Protein AF-S0G0M7-F1 (afdb_monomer_lite)

Foldseek 3Di:
DDDDDPPPDDDPVNVVVVVVVVVVVCVVPVVVVVLVVVVVQVVLVVVLQVLLQVLQVVLLVVVLVVVDADDLVNSVVSSVNCPSDDQWHFPFDPDQQFGWIDHDPDIWTKGWDTDHSQGTIHIDTDPPVPPPPRDDPDPDPDDDDDDPDRPPPDDPDDDDDDDDDDDDDDDDDDDDD

InterPro domains:
  IPR012902 Prokaryotic N-terminal methylation site [PF07963] (5-30)
  IPR012902 Prokaryotic N-terminal methylation site [TIGR02532] (8-30)
  IPR045584 Pilin-like [SSF54523] (10-66)

Sequence (177 aa):
MKKQNREHGFTFVEIISVLVIIGILSAVALPDFFNIQDRIRRKMVDNVIKDLNHREYLIWATHFESKEDHDDSVVFNRVNPENIGAKFIWSAGPSTTGGTITFGSIDVNVERTSSTAETEGFWEKKDDNTSDSGSQNSGQGGGNSNNNDSPGQSGDAPGQGGDSPGQSENAPGKNKN

Radius of gyration: 33.98 Å; chains: 1; bounding box: 77×40×141 Å

Structure (mmCIF, N/CA/C/O backbone):
data_AF-S0G0M7-F1
#
_entry.id   AF-S0G0M7-F1
#
loop_
_atom_site.group_PDB
_atom_site.id
_atom_site.type_symbol
_atom_site.label_atom_id
_atom_site.label_alt_id
_atom_site.label_comp_id
_atom_site.label_asym_id
_atom_site.label_entity_id
_atom_site.label_seq_id
_atom_site.pdbx_PDB_ins_code
_atom_site.Cartn_x
_atom_site.Cartn_y
_atom_site.Cartn_z
_atom_site.occupancy
_atom_site.B_iso_or_equiv
_atom_site.auth_seq_id
_atom_site.auth_comp_id
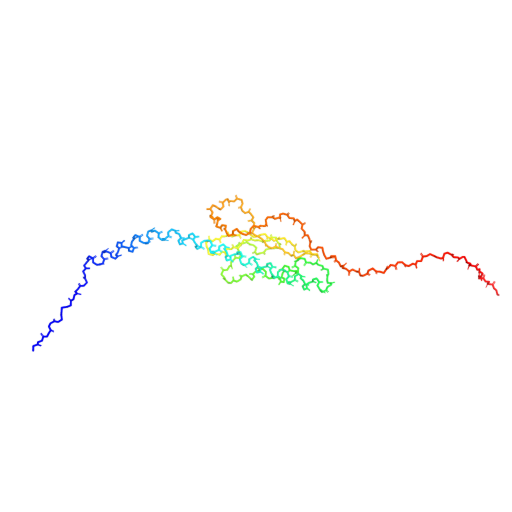_atom_site.auth_asym_id
_atom_site.auth_atom_id
_atom_site.pdbx_PDB_model_num
ATOM 1 N N . MET A 1 1 ? -4.744 3.017 75.472 1.00 60.66 1 MET A N 1
ATOM 2 C CA . MET A 1 1 ? -5.927 3.468 74.703 1.00 60.66 1 MET A CA 1
ATOM 3 C C . MET A 1 1 ? -5.738 3.054 73.248 1.00 60.66 1 MET A C 1
ATOM 5 O O . MET A 1 1 ? -4.785 3.508 72.632 1.00 60.66 1 MET A O 1
ATOM 9 N N . LYS A 1 2 ? -6.550 2.123 72.727 1.00 62.75 2 LYS A N 1
ATOM 10 C CA . LYS A 1 2 ? -6.441 1.639 71.338 1.00 62.75 2 LYS A CA 1
ATOM 11 C C . LYS A 1 2 ? -7.199 2.593 70.412 1.00 62.75 2 LYS A C 1
ATOM 13 O O . LYS A 1 2 ? -8.402 2.779 70.575 1.00 62.75 2 LYS A O 1
ATOM 18 N N . LYS A 1 3 ? -6.479 3.216 69.480 1.00 64.00 3 LYS A N 1
ATOM 19 C CA . LYS A 1 3 ? -7.025 4.101 68.446 1.00 64.00 3 LYS A CA 1
ATOM 20 C C . LYS A 1 3 ? -7.727 3.221 67.405 1.00 64.00 3 LYS A C 1
ATOM 22 O O . LYS A 1 3 ? -7.072 2.424 66.746 1.00 64.00 3 LYS A O 1
ATOM 27 N N . GLN A 1 4 ? -9.052 3.309 67.327 1.00 65.62 4 GLN A N 1
ATOM 28 C CA . GLN A 1 4 ? -9.848 2.604 66.320 1.00 65.62 4 GLN A CA 1
ATOM 29 C C . GLN A 1 4 ? -9.676 3.340 64.985 1.00 65.62 4 GLN A C 1
ATOM 31 O O . GLN A 1 4 ? -10.115 4.485 64.856 1.00 65.62 4 GLN A O 1
ATOM 36 N N . ASN A 1 5 ? -9.000 2.718 64.017 1.00 64.88 5 ASN A N 1
ATOM 37 C CA . ASN A 1 5 ? -8.967 3.217 62.645 1.00 64.88 5 ASN A CA 1
ATOM 38 C C . ASN A 1 5 ? -10.368 3.053 62.050 1.00 64.88 5 ASN A C 1
ATOM 40 O O . ASN A 1 5 ? -10.903 1.950 61.998 1.00 64.88 5 ASN A O 1
ATOM 44 N N . ARG A 1 6 ? -10.978 4.163 61.628 1.00 68.00 6 ARG A N 1
ATOM 45 C CA . ARG A 1 6 ? -12.195 4.131 60.819 1.00 68.00 6 ARG A CA 1
ATOM 46 C C . ARG A 1 6 ? -11.787 3.715 59.416 1.00 68.00 6 ARG A C 1
ATOM 48 O O . ARG A 1 6 ? -11.272 4.535 58.662 1.00 68.00 6 ARG A O 1
ATOM 55 N N . GLU A 1 7 ? -11.970 2.445 59.090 1.00 67.38 7 GLU A N 1
ATOM 56 C CA . GLU A 1 7 ? -11.892 2.009 57.702 1.00 67.38 7 GLU A CA 1
ATOM 57 C C . GLU A 1 7 ? -13.108 2.577 56.967 1.00 67.38 7 GLU A C 1
ATOM 59 O O . GLU A 1 7 ? -14.249 2.166 57.180 1.00 67.38 7 GLU A O 1
ATOM 64 N N . HIS A 1 8 ? -12.864 3.616 56.169 1.00 69.19 8 HIS A N 1
ATOM 65 C CA . HIS A 1 8 ? -13.845 4.168 55.249 1.00 69.19 8 HIS A CA 1
ATOM 66 C C . HIS A 1 8 ? -14.042 3.154 54.118 1.00 69.19 8 HIS A C 1
ATOM 68 O O . HIS A 1 8 ? -13.220 3.054 53.213 1.00 69.19 8 HIS A O 1
ATOM 74 N N . GLY A 1 9 ? -15.106 2.356 54.217 1.00 71.69 9 GLY A N 1
ATOM 75 C CA . GLY A 1 9 ? -15.518 1.440 53.159 1.00 71.69 9 GLY A CA 1
ATOM 76 C C . GLY A 1 9 ? -15.959 2.199 51.906 1.00 71.69 9 GLY A C 1
ATOM 77 O O . GLY A 1 9 ? -16.639 3.222 52.001 1.00 71.69 9 GLY A O 1
ATOM 78 N N . PHE A 1 10 ? -15.567 1.672 50.746 1.00 77.69 10 PHE A N 1
ATOM 79 C CA . PHE A 1 10 ? -15.923 2.177 49.422 1.00 77.69 10 PHE A CA 1
ATOM 80 C C . PHE A 1 10 ? -17.451 2.272 49.283 1.00 77.69 10 PHE A C 1
ATOM 82 O O . PHE A 1 10 ? -18.164 1.293 49.525 1.00 77.69 10 PHE A O 1
ATOM 89 N N . THR A 1 11 ? -17.981 3.445 48.931 1.00 88.94 11 THR A N 1
ATOM 90 C CA . THR A 1 11 ? -19.440 3.631 48.845 1.00 88.94 11 THR A CA 1
ATOM 91 C C . THR A 1 11 ? -19.971 3.172 47.488 1.00 88.94 11 THR A C 1
ATOM 93 O O . THR A 1 11 ? -19.329 3.347 46.458 1.00 88.94 11 THR A O 1
ATOM 96 N N . PHE A 1 12 ? -21.182 2.610 47.444 1.00 89.81 12 PHE A N 1
ATOM 97 C CA . PHE A 1 12 ? -21.796 2.198 46.173 1.00 89.81 12 PHE A CA 1
ATOM 98 C C . PHE A 1 12 ? -21.977 3.377 45.200 1.00 89.81 12 PHE A C 1
ATOM 100 O O . PHE A 1 12 ? -21.821 3.228 43.989 1.00 89.81 12 PHE A O 1
ATOM 107 N N . VAL A 1 13 ? -22.230 4.571 45.744 1.00 91.38 13 VAL A N 1
ATOM 108 C CA . VAL A 1 13 ? -22.348 5.818 44.976 1.00 91.38 13 VAL A CA 1
ATOM 109 C C . VAL A 1 13 ? -21.040 6.172 44.269 1.00 91.38 13 VAL A C 1
ATOM 111 O O . VAL A 1 13 ? -21.076 6.673 43.151 1.00 91.38 13 VAL A O 1
ATOM 114 N N . GLU A 1 14 ? -19.897 5.877 44.882 1.00 90.81 14 GLU A N 1
ATOM 115 C CA . GLU A 1 14 ? -18.579 6.120 44.297 1.00 90.81 14 GLU A CA 1
ATOM 116 C C . GLU A 1 14 ? -18.303 5.201 43.101 1.00 90.81 14 GLU A C 1
ATOM 118 O O . GLU A 1 14 ? -17.745 5.653 42.106 1.00 90.81 14 GLU A O 1
ATOM 123 N N . ILE A 1 15 ? -18.776 3.946 43.122 1.00 93.50 15 ILE A N 1
ATOM 124 C CA . ILE A 1 15 ? -18.665 3.073 41.942 1.00 93.50 15 ILE A CA 1
ATOM 125 C C . ILE A 1 15 ? -19.593 3.616 40.861 1.00 93.50 15 ILE A C 1
ATOM 127 O O . ILE A 1 15 ? -19.176 3.779 39.718 1.00 93.50 15 ILE A O 1
ATOM 131 N N . ILE A 1 16 ? -20.848 3.916 41.206 1.00 94.44 16 ILE A N 1
ATOM 132 C CA . ILE A 1 16 ? -21.840 4.348 40.218 1.00 94.44 16 ILE A CA 1
ATOM 133 C C . ILE A 1 16 ? -21.417 5.646 39.535 1.00 94.44 16 ILE A C 1
ATOM 135 O O . ILE A 1 16 ? -21.541 5.744 38.317 1.00 94.44 16 ILE A O 1
ATOM 139 N N . SER A 1 17 ? -20.912 6.635 40.273 1.00 95.00 17 SER A N 1
ATOM 140 C CA . SER A 1 17 ? -20.509 7.910 39.676 1.00 95.00 17 SER A CA 1
ATOM 141 C C . SER A 1 17 ? -19.353 7.727 38.694 1.00 95.00 17 SER A C 1
ATOM 143 O O . SER A 1 17 ? -19.408 8.259 37.585 1.00 95.00 17 SER A O 1
ATOM 145 N N . VAL A 1 18 ? -18.357 6.905 39.041 1.00 95.31 18 VAL A N 1
ATOM 146 C CA . VAL A 1 18 ? -17.252 6.559 38.142 1.00 95.31 18 VAL A CA 1
ATOM 147 C C . VAL A 1 18 ? -17.773 5.817 36.915 1.00 95.31 18 VAL A C 1
ATOM 149 O O . VAL A 1 18 ? -17.408 6.192 35.806 1.00 95.31 18 VAL A O 1
ATOM 152 N N . LEU A 1 19 ? -18.670 4.837 37.084 1.00 95.38 19 LEU A N 1
ATOM 153 C CA . LEU A 1 19 ? -19.298 4.103 35.977 1.00 95.38 19 LEU A CA 1
ATOM 154 C C . LEU A 1 19 ? -20.077 5.028 35.028 1.00 95.38 19 LEU A C 1
ATOM 156 O O . LEU A 1 19 ? -20.005 4.867 33.811 1.00 95.38 19 LEU A O 1
ATOM 160 N N . VAL A 1 20 ? -20.793 6.017 35.566 1.00 96.25 20 VAL A N 1
ATOM 161 C CA . VAL A 1 20 ? -21.520 7.011 34.764 1.00 96.25 20 VAL A CA 1
ATOM 162 C C . VAL A 1 20 ? -20.542 7.893 33.988 1.00 96.25 20 VAL A C 1
ATOM 164 O O . VAL A 1 20 ? -20.725 8.092 32.788 1.00 96.25 20 VAL A O 1
ATOM 167 N N . ILE A 1 21 ? -19.478 8.380 34.633 1.00 96.88 21 ILE A N 1
ATOM 168 C CA . ILE A 1 21 ? -18.471 9.226 33.977 1.00 96.88 21 ILE A CA 1
ATOM 169 C C . ILE A 1 21 ? -17.746 8.446 32.871 1.00 96.88 21 ILE A C 1
ATOM 171 O O . ILE A 1 21 ? -17.693 8.920 31.736 1.00 96.88 21 ILE A O 1
ATOM 175 N N . ILE A 1 22 ? -17.236 7.239 33.152 1.00 96.25 22 ILE A N 1
ATOM 176 C CA . ILE A 1 22 ? -16.571 6.416 32.126 1.00 96.25 22 ILE A CA 1
ATOM 177 C C . ILE A 1 22 ? -17.548 5.995 31.022 1.00 96.25 22 ILE A C 1
ATOM 179 O O . ILE A 1 22 ? -17.138 5.892 29.867 1.00 96.25 22 ILE A O 1
ATOM 183 N N . GLY A 1 23 ? -18.832 5.802 31.340 1.00 96.00 23 GLY A N 1
ATOM 184 C CA . GLY A 1 23 ? -19.875 5.490 30.365 1.00 96.00 23 GLY A CA 1
ATOM 185 C C . GLY A 1 23 ? -20.090 6.622 29.361 1.00 96.00 23 GLY A C 1
ATOM 186 O O . GLY A 1 23 ? -20.075 6.381 28.154 1.00 96.00 23 GLY A O 1
ATOM 187 N N . ILE A 1 24 ? -20.209 7.865 29.841 1.00 96.25 24 ILE A N 1
ATOM 188 C CA . ILE A 1 24 ? -20.364 9.047 28.978 1.00 96.25 24 ILE A CA 1
ATOM 189 C C . ILE A 1 24 ? -19.098 9.268 28.139 1.00 96.25 24 ILE A C 1
ATOM 191 O O . ILE A 1 24 ? -19.194 9.454 26.926 1.00 96.25 24 ILE A O 1
ATOM 195 N N . LEU A 1 25 ? -17.911 9.196 28.757 1.00 95.56 25 LEU A N 1
ATOM 196 C CA . LEU A 1 25 ? -16.638 9.362 28.045 1.00 95.56 25 LEU A CA 1
ATOM 197 C C . LEU A 1 25 ? -16.459 8.308 26.943 1.00 95.56 25 LEU A C 1
ATOM 199 O O . LEU A 1 25 ? -16.060 8.647 25.830 1.00 95.56 25 LEU A O 1
ATOM 203 N N . SER A 1 26 ? -16.799 7.047 27.223 1.00 93.31 26 SER A N 1
ATOM 204 C CA . SER A 1 26 ? -16.682 5.957 26.246 1.00 93.31 26 SER A CA 1
ATOM 205 C C . SER A 1 26 ? -17.645 6.138 25.074 1.00 93.31 26 SER A C 1
ATOM 207 O O . SER A 1 26 ? -17.250 5.953 23.926 1.00 93.31 26 SER A O 1
ATOM 209 N N . ALA A 1 27 ? -18.889 6.551 25.339 1.00 93.25 27 ALA A N 1
ATOM 210 C CA . ALA A 1 27 ? -19.881 6.776 24.289 1.00 93.25 27 ALA A CA 1
ATOM 211 C C . ALA A 1 27 ? -19.452 7.868 23.292 1.00 93.25 27 ALA A C 1
ATOM 213 O O . ALA A 1 27 ? -19.717 7.744 22.099 1.00 93.25 27 ALA A O 1
ATOM 214 N N . VAL A 1 28 ? -18.764 8.912 23.766 1.00 92.88 28 VAL A N 1
ATOM 215 C CA . VAL A 1 28 ? -18.295 10.018 22.916 1.00 92.88 28 VAL A CA 1
ATOM 216 C C . VAL A 1 28 ? -16.982 9.686 22.196 1.00 92.88 28 VAL A C 1
ATOM 218 O O . VAL A 1 28 ? -16.811 10.070 21.043 1.00 92.88 28 VAL A O 1
ATOM 221 N N . ALA A 1 29 ? -16.053 8.973 22.839 1.00 90.19 29 ALA A N 1
ATOM 222 C CA . ALA A 1 29 ? -14.714 8.739 22.287 1.00 90.19 29 ALA A CA 1
ATOM 223 C C . ALA A 1 29 ? -14.632 7.573 21.283 1.00 90.19 29 ALA A C 1
ATOM 225 O O . ALA A 1 29 ? -13.811 7.602 20.365 1.00 90.19 29 ALA A O 1
ATOM 226 N N . LEU A 1 30 ? -15.460 6.534 21.441 1.00 88.75 30 LEU A N 1
ATOM 227 C CA . LEU A 1 30 ? -15.359 5.313 20.630 1.00 88.75 30 LEU A CA 1
ATOM 228 C C . LEU A 1 30 ? -15.585 5.515 19.118 1.00 88.75 30 LEU A C 1
ATOM 230 O O . LEU A 1 30 ? -14.825 4.924 18.349 1.00 88.75 30 LEU A O 1
ATOM 234 N N . PRO A 1 31 ? -16.560 6.322 18.649 1.00 86.06 31 PRO A N 1
ATOM 235 C CA . PRO A 1 31 ? -16.794 6.481 17.212 1.00 86.06 31 PRO A CA 1
ATOM 236 C C . PRO A 1 31 ? -15.589 7.054 16.449 1.00 86.06 31 PRO A C 1
ATOM 238 O O . PRO A 1 31 ? -15.270 6.587 15.357 1.00 86.06 31 PRO A O 1
ATOM 241 N N . ASP A 1 32 ? -14.884 8.033 17.022 1.00 88.94 32 ASP A N 1
ATOM 242 C CA . ASP A 1 32 ? -13.732 8.663 16.360 1.00 88.94 32 ASP A CA 1
ATOM 243 C C . ASP A 1 32 ? -12.506 7.740 16.315 1.00 88.94 32 ASP A C 1
ATOM 245 O O . ASP A 1 32 ? -11.751 7.736 15.341 1.00 88.94 32 ASP A O 1
ATOM 249 N N . PHE A 1 33 ? -12.338 6.883 17.325 1.00 87.62 33 PHE A N 1
ATOM 250 C CA . PHE A 1 33 ? -11.226 5.938 17.382 1.00 87.62 33 PHE A CA 1
ATOM 251 C C . PHE A 1 33 ? -11.178 5.010 16.160 1.00 87.62 33 PHE A C 1
ATOM 253 O O . PHE A 1 33 ? -10.107 4.823 15.579 1.00 87.62 33 PHE A O 1
ATOM 260 N N . PHE A 1 34 ? -12.321 4.470 15.724 1.00 87.12 34 PHE A N 1
ATOM 261 C CA . PHE A 1 34 ? -12.377 3.614 14.534 1.00 87.12 34 PHE A CA 1
ATOM 262 C C . PHE A 1 34 ? -12.019 4.386 13.258 1.00 87.12 34 PHE A C 1
ATOM 264 O O . PHE A 1 34 ? -11.172 3.934 12.487 1.00 87.12 34 PHE A O 1
ATOM 271 N N . ASN A 1 35 ? -12.549 5.602 13.103 1.00 88.69 35 ASN A N 1
ATOM 272 C CA . ASN A 1 35 ? -12.237 6.464 11.962 1.00 88.69 35 ASN A CA 1
ATOM 273 C C . ASN A 1 35 ? -10.742 6.826 11.899 1.00 88.69 35 ASN A C 1
ATOM 275 O O . ASN A 1 35 ? -10.149 6.855 10.820 1.00 88.69 35 ASN A O 1
ATOM 279 N N . ILE A 1 36 ? -10.105 7.106 13.044 1.00 91.88 36 ILE A N 1
ATOM 280 C CA . ILE A 1 36 ? -8.661 7.377 13.117 1.00 91.88 36 ILE A CA 1
ATOM 281 C C . ILE A 1 36 ? -7.861 6.155 12.671 1.00 91.88 36 ILE A C 1
ATOM 283 O O . ILE A 1 36 ? -6.906 6.309 11.909 1.00 91.88 36 ILE A O 1
ATOM 287 N N . GLN A 1 37 ? -8.230 4.955 13.124 1.00 91.94 37 GLN A N 1
ATOM 288 C CA . GLN A 1 37 ? -7.507 3.747 12.742 1.00 91.94 37 GLN A CA 1
ATOM 289 C C . GLN A 1 37 ? -7.540 3.518 11.233 1.00 91.94 37 GLN A C 1
ATOM 291 O O . GLN A 1 37 ? -6.492 3.240 10.658 1.00 91.94 37 GLN A O 1
ATOM 296 N N . ASP A 1 38 ? -8.690 3.688 10.581 1.00 90.69 38 ASP A N 1
ATOM 297 C CA . ASP A 1 38 ? -8.786 3.523 9.127 1.00 90.69 38 ASP A CA 1
ATOM 298 C C . ASP A 1 38 ? -7.940 4.559 8.380 1.00 90.69 38 ASP A C 1
ATOM 300 O O . ASP A 1 38 ? -7.194 4.209 7.462 1.00 90.69 38 ASP A O 1
ATOM 304 N N . ARG A 1 39 ? -7.932 5.819 8.839 1.00 90.56 39 ARG A N 1
ATOM 305 C CA . ARG A 1 39 ? -7.033 6.848 8.287 1.00 90.56 39 ARG A CA 1
ATOM 306 C C . ARG A 1 39 ? -5.559 6.491 8.471 1.00 90.56 39 ARG A C 1
ATOM 308 O O . ARG A 1 39 ? -4.763 6.710 7.561 1.00 90.56 39 ARG A O 1
ATOM 315 N N . ILE A 1 40 ? -5.177 5.955 9.631 1.00 94.88 40 ILE A N 1
ATOM 316 C CA . ILE A 1 40 ? -3.803 5.498 9.881 1.00 94.88 40 ILE A CA 1
ATOM 317 C C . ILE A 1 40 ? -3.461 4.351 8.935 1.00 94.88 40 ILE A C 1
ATOM 319 O O . ILE A 1 40 ? -2.412 4.399 8.303 1.00 94.88 40 ILE A O 1
ATOM 323 N N . ARG A 1 41 ? -4.341 3.356 8.786 1.00 94.44 41 ARG A N 1
ATOM 324 C CA . ARG A 1 41 ? -4.128 2.231 7.868 1.00 94.44 41 ARG A CA 1
ATOM 325 C C . ARG A 1 41 ? -3.871 2.719 6.442 1.00 94.44 41 ARG A C 1
ATOM 327 O O . ARG A 1 41 ? -2.877 2.312 5.850 1.00 94.44 41 ARG A O 1
ATOM 334 N N . ARG A 1 42 ? -4.686 3.651 5.931 1.00 94.38 42 ARG A N 1
ATOM 335 C CA . ARG A 1 42 ? -4.490 4.234 4.590 1.00 94.38 42 ARG A CA 1
ATOM 336 C C . ARG A 1 42 ? -3.140 4.946 4.468 1.00 94.38 42 ARG A C 1
ATOM 338 O O . ARG A 1 42 ? -2.399 4.688 3.529 1.00 94.38 42 ARG A O 1
ATOM 345 N N . LYS A 1 43 ? -2.765 5.759 5.463 1.00 95.38 43 LYS A N 1
ATOM 346 C CA . LYS A 1 43 ? -1.450 6.428 5.499 1.00 95.38 43 LYS A CA 1
ATOM 347 C C . LYS A 1 43 ? -0.274 5.451 5.545 1.00 95.38 43 LYS A C 1
ATOM 349 O O . LYS A 1 43 ? 0.794 5.751 5.024 1.00 95.38 43 LYS A O 1
ATOM 354 N N . MET A 1 44 ? -0.442 4.300 6.190 1.00 96.44 44 MET A N 1
ATOM 355 C CA . MET A 1 44 ? 0.593 3.267 6.226 1.00 96.44 44 MET A CA 1
ATOM 356 C C . MET A 1 44 ? 0.789 2.649 4.840 1.00 96.44 44 MET A C 1
ATOM 358 O O . MET A 1 44 ? 1.932 2.465 4.433 1.00 96.44 44 MET A O 1
ATOM 362 N N . VAL A 1 45 ? -0.294 2.413 4.091 1.00 96.81 45 VAL A N 1
ATOM 363 C CA . VAL A 1 45 ? -0.199 1.992 2.683 1.00 96.81 45 VAL A CA 1
ATOM 364 C C . VAL A 1 45 ? 0.455 3.080 1.823 1.00 96.81 45 VAL A C 1
ATOM 366 O O . VAL A 1 45 ? 1.334 2.766 1.028 1.00 96.81 45 VAL A O 1
ATOM 369 N N . ASP A 1 46 ? 0.141 4.362 2.040 1.00 96.44 46 ASP A N 1
ATOM 370 C CA . ASP A 1 46 ? 0.812 5.465 1.329 1.00 96.44 46 ASP A CA 1
ATOM 371 C C . ASP A 1 46 ? 2.337 5.456 1.543 1.00 96.44 46 ASP A C 1
ATOM 373 O O . ASP A 1 46 ? 3.105 5.754 0.629 1.00 96.44 46 ASP A O 1
ATOM 377 N N . ASN A 1 47 ? 2.796 5.110 2.749 1.00 97.19 47 ASN A N 1
ATOM 378 C CA . ASN A 1 47 ? 4.226 4.983 3.032 1.00 97.19 47 ASN A CA 1
ATOM 379 C C . ASN A 1 47 ? 4.855 3.786 2.311 1.00 97.19 47 ASN A C 1
ATOM 381 O O . ASN A 1 47 ? 5.986 3.900 1.849 1.00 97.19 47 ASN A O 1
ATOM 385 N N . VAL A 1 48 ? 4.131 2.671 2.186 1.00 97.88 48 VAL A N 1
ATOM 386 C CA . VAL A 1 48 ? 4.581 1.512 1.399 1.00 97.88 48 VAL A CA 1
ATOM 387 C C . VAL A 1 48 ? 4.732 1.885 -0.074 1.00 97.88 48 VAL A C 1
ATOM 389 O O . VAL A 1 48 ? 5.752 1.568 -0.672 1.00 97.88 48 VAL A O 1
ATOM 392 N N . ILE A 1 49 ? 3.774 2.616 -0.649 1.00 97.69 49 ILE A N 1
ATOM 393 C CA . ILE A 1 49 ? 3.854 3.075 -2.046 1.00 97.69 49 ILE A CA 1
ATOM 394 C C . ILE A 1 49 ? 5.077 3.980 -2.254 1.00 97.69 49 ILE A C 1
ATOM 396 O O . ILE A 1 49 ? 5.809 3.827 -3.227 1.00 97.69 49 ILE A O 1
ATOM 400 N N . LYS A 1 50 ? 5.362 4.885 -1.310 1.00 98.12 50 LYS A N 1
ATOM 401 C CA . LYS A 1 50 ? 6.572 5.725 -1.363 1.00 98.12 50 LYS A CA 1
ATOM 402 C C . LYS A 1 50 ? 7.862 4.914 -1.285 1.00 98.12 50 LYS A C 1
ATOM 404 O O . LYS A 1 50 ? 8.816 5.245 -1.980 1.00 98.12 50 LYS A O 1
ATOM 409 N N . ASP A 1 51 ? 7.901 3.883 -0.445 1.00 97.88 51 ASP A N 1
ATOM 410 C CA . ASP A 1 51 ? 9.045 2.973 -0.361 1.00 97.88 51 ASP A CA 1
ATOM 411 C C . ASP A 1 51 ? 9.236 2.197 -1.674 1.00 97.88 51 ASP A C 1
ATOM 413 O O . ASP A 1 51 ? 10.355 2.123 -2.177 1.00 97.88 51 ASP A O 1
ATOM 417 N N . LEU A 1 52 ? 8.151 1.708 -2.286 1.00 98.19 52 LEU A N 1
ATOM 418 C CA . LEU A 1 52 ? 8.192 1.083 -3.612 1.00 98.19 52 LEU A CA 1
ATOM 419 C C . LEU A 1 52 ? 8.751 2.042 -4.668 1.00 98.19 52 LEU A C 1
ATOM 421 O O . LEU A 1 52 ? 9.689 1.673 -5.364 1.00 98.19 52 LEU A O 1
ATOM 425 N N . ASN A 1 53 ? 8.263 3.284 -4.729 1.00 98.38 53 ASN A N 1
ATOM 426 C CA . ASN A 1 53 ? 8.779 4.305 -5.652 1.00 98.38 53 ASN A CA 1
ATOM 427 C C . ASN A 1 53 ? 10.252 4.630 -5.410 1.00 98.38 53 ASN A C 1
ATOM 429 O O . ASN A 1 53 ? 11.022 4.807 -6.351 1.00 98.38 53 ASN A O 1
ATOM 433 N N . HIS A 1 54 ? 10.672 4.679 -4.147 1.00 98.25 54 HIS A N 1
ATOM 434 C CA . HIS A 1 54 ? 12.073 4.895 -3.821 1.00 98.25 54 HIS A CA 1
ATOM 435 C C . HIS A 1 54 ? 12.958 3.747 -4.327 1.00 98.25 54 HIS A C 1
ATOM 437 O O . HIS A 1 54 ? 14.010 3.991 -4.918 1.00 98.25 54 HIS A O 1
ATOM 443 N N . ARG A 1 55 ? 12.528 2.495 -4.138 1.00 97.62 55 ARG A N 1
ATOM 444 C CA . ARG A 1 55 ? 13.236 1.314 -4.655 1.00 97.62 55 ARG A CA 1
ATOM 445 C C . ARG A 1 55 ? 13.258 1.291 -6.177 1.00 97.62 55 ARG A C 1
ATOM 447 O O . ARG A 1 55 ? 14.299 1.002 -6.753 1.00 97.62 55 ARG A O 1
ATOM 454 N N . GLU A 1 56 ? 12.135 1.616 -6.804 1.00 97.31 56 GLU A N 1
ATOM 455 C CA . GLU A 1 56 ? 11.979 1.713 -8.254 1.00 97.31 56 GLU A CA 1
ATOM 456 C C . GLU A 1 56 ? 13.017 2.665 -8.852 1.00 97.31 56 GLU A C 1
ATOM 458 O O . GLU A 1 56 ? 13.785 2.254 -9.718 1.00 97.31 56 GLU A O 1
ATOM 463 N N . TYR A 1 57 ? 13.148 3.871 -8.293 1.00 96.62 57 TYR A N 1
ATOM 464 C CA . TYR A 1 57 ? 14.169 4.836 -8.697 1.00 96.62 57 TYR A CA 1
ATOM 465 C C . TYR A 1 57 ? 15.599 4.289 -8.558 1.00 96.62 57 TYR A C 1
ATOM 467 O O . TYR A 1 57 ? 16.391 4.375 -9.496 1.00 96.62 57 TYR A O 1
ATOM 475 N N . LEU A 1 58 ? 15.944 3.703 -7.404 1.00 96.75 58 LEU A N 1
ATOM 476 C CA . LEU A 1 58 ? 17.298 3.189 -7.167 1.00 96.75 58 LEU A CA 1
ATOM 477 C C . LEU A 1 58 ? 17.651 2.042 -8.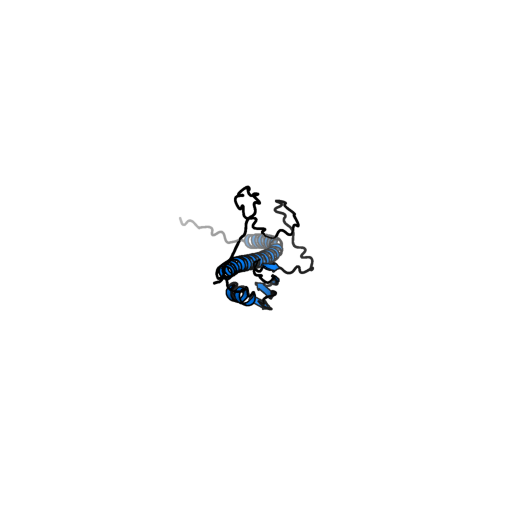121 1.00 96.75 58 LEU A C 1
ATOM 479 O O . LEU A 1 58 ? 18.742 2.021 -8.689 1.00 96.75 58 LEU A O 1
ATOM 483 N N . ILE A 1 59 ? 16.737 1.090 -8.310 1.00 95.94 59 ILE A N 1
ATOM 484 C CA . ILE A 1 59 ? 16.961 -0.062 -9.184 1.00 95.94 59 ILE A CA 1
ATOM 485 C C . ILE A 1 59 ? 17.033 0.376 -10.644 1.00 95.94 59 ILE A C 1
ATOM 487 O O . ILE A 1 59 ? 17.960 -0.037 -11.344 1.00 95.94 59 ILE A O 1
ATOM 491 N N . TRP A 1 60 ? 16.118 1.238 -11.088 1.00 95.94 60 TRP A N 1
ATOM 492 C CA . TRP A 1 60 ? 16.144 1.805 -12.432 1.00 95.94 60 TRP A CA 1
ATOM 493 C C . TRP A 1 60 ? 17.473 2.516 -12.715 1.00 95.94 60 TRP A C 1
ATOM 495 O O . TRP A 1 60 ? 18.130 2.200 -13.705 1.00 95.94 60 TRP A O 1
ATOM 505 N N . ALA A 1 61 ? 17.941 3.378 -11.805 1.00 94.06 61 ALA A N 1
ATOM 506 C CA . ALA A 1 61 ? 19.201 4.102 -11.972 1.00 94.06 61 ALA A CA 1
ATOM 507 C C . ALA A 1 61 ? 20.407 3.154 -12.103 1.00 94.06 61 ALA A C 1
ATOM 509 O O . ALA A 1 61 ? 21.257 3.342 -12.974 1.00 94.06 61 ALA A O 1
ATOM 510 N N . THR A 1 62 ? 20.462 2.093 -11.287 1.00 92.62 62 THR A N 1
ATOM 511 C CA . THR A 1 62 ? 21.535 1.085 -11.394 1.00 92.62 62 THR A CA 1
ATOM 512 C C . THR A 1 62 ? 21.464 0.274 -12.688 1.00 92.62 62 THR A C 1
ATOM 514 O O . THR A 1 62 ? 22.495 -0.148 -13.211 1.00 92.62 62 THR A O 1
ATOM 517 N N . HIS A 1 63 ? 20.260 0.042 -13.219 1.00 87.81 63 HIS A N 1
ATOM 518 C CA . HIS A 1 63 ? 20.079 -0.669 -14.480 1.00 87.81 63 HIS A CA 1
ATOM 519 C C . HIS A 1 63 ? 20.492 0.207 -15.666 1.00 87.81 63 HIS A C 1
ATOM 521 O O . HIS A 1 63 ? 21.255 -0.251 -16.513 1.00 87.81 63 HIS A O 1
ATOM 527 N N . PHE A 1 64 ? 20.110 1.485 -15.665 1.00 83.31 64 PHE A N 1
ATOM 528 C CA . PHE A 1 64 ? 20.541 2.459 -16.666 1.00 83.31 64 PHE A CA 1
ATOM 529 C C . PHE A 1 64 ? 22.073 2.599 -16.724 1.00 83.31 64 PHE A C 1
ATOM 531 O O . PHE A 1 64 ? 22.667 2.598 -17.803 1.00 83.31 64 PHE A O 1
ATOM 538 N N . GLU A 1 65 ? 22.746 2.644 -15.567 1.00 85.00 65 GLU A N 1
ATOM 539 C CA . GLU A 1 65 ? 24.212 2.760 -15.501 1.00 85.00 65 GLU A CA 1
ATOM 540 C C . GLU A 1 65 ? 24.941 1.569 -16.152 1.00 85.00 65 GLU A C 1
ATOM 542 O O . GLU A 1 65 ? 26.033 1.729 -16.705 1.00 85.00 65 GLU A O 1
ATOM 547 N N . SER A 1 66 ? 24.329 0.381 -16.146 1.00 84.12 66 SER A N 1
ATOM 548 C CA . SER A 1 66 ? 24.938 -0.842 -16.683 1.00 84.12 66 SER A CA 1
ATOM 549 C C . SER A 1 66 ? 25.103 -0.857 -18.211 1.00 84.12 66 SER A C 1
ATOM 551 O O . SER A 1 66 ? 25.818 -1.716 -18.728 1.00 84.12 66 SER A O 1
ATOM 553 N N . LYS A 1 67 ? 24.511 0.113 -18.932 1.00 75.44 67 LYS A N 1
ATOM 554 C CA . LYS A 1 67 ? 24.478 0.193 -20.409 1.00 75.44 67 LYS A CA 1
ATOM 555 C C . LYS A 1 67 ? 23.863 -1.041 -21.088 1.00 75.44 67 LYS A C 1
ATOM 557 O O . LYS A 1 67 ? 24.118 -1.275 -22.269 1.00 75.44 67 LYS A O 1
ATOM 562 N N . GLU A 1 68 ? 23.094 -1.831 -20.344 1.00 78.69 68 GLU A N 1
ATOM 563 C CA . GLU A 1 68 ? 22.234 -2.877 -20.893 1.00 78.69 68 GLU A CA 1
ATOM 564 C C . GLU A 1 68 ? 21.021 -2.244 -21.592 1.00 78.69 68 GLU A C 1
ATOM 566 O O . GLU A 1 68 ? 20.623 -1.121 -21.271 1.00 78.69 68 GLU A O 1
ATOM 571 N N . ASP A 1 69 ? 20.431 -2.963 -22.550 1.00 86.56 69 ASP A N 1
ATOM 572 C CA . ASP A 1 69 ? 19.135 -2.573 -23.105 1.00 86.56 69 ASP A CA 1
ATOM 573 C C . ASP A 1 69 ? 18.085 -2.612 -21.988 1.00 86.56 69 ASP A C 1
ATOM 575 O O . ASP A 1 69 ? 18.004 -3.582 -21.231 1.00 86.56 69 ASP A O 1
ATOM 579 N N . HIS A 1 70 ? 17.282 -1.553 -21.888 1.00 90.56 70 HIS A N 1
ATOM 580 C CA . HIS A 1 70 ? 16.291 -1.427 -20.824 1.00 90.56 70 HIS A CA 1
ATOM 581 C C . HIS A 1 70 ? 15.191 -2.488 -20.944 1.00 90.56 70 HIS A C 1
ATOM 583 O O . HIS A 1 70 ? 14.481 -2.540 -21.951 1.00 90.56 70 HIS A O 1
ATOM 589 N N . ASP A 1 71 ? 14.993 -3.265 -19.877 1.00 93.38 71 ASP A N 1
ATOM 590 C CA . ASP A 1 71 ? 13.867 -4.190 -19.720 1.00 93.38 71 ASP A CA 1
ATOM 591 C C . ASP A 1 71 ? 13.131 -3.917 -18.399 1.00 93.38 71 ASP A C 1
ATOM 593 O O . ASP A 1 71 ? 13.639 -4.178 -17.302 1.00 93.38 71 ASP A O 1
ATOM 597 N N . ASP A 1 72 ? 11.888 -3.437 -18.505 1.00 95.12 72 ASP A N 1
ATOM 598 C CA . ASP A 1 72 ? 11.031 -3.161 -17.349 1.00 95.12 72 ASP A CA 1
ATOM 599 C C . ASP A 1 72 ? 10.819 -4.394 -16.465 1.00 95.12 72 ASP A C 1
ATOM 601 O O . ASP A 1 72 ? 10.745 -4.276 -15.244 1.00 95.12 72 ASP A O 1
ATOM 605 N N . SER A 1 73 ? 10.771 -5.591 -17.052 1.00 95.25 73 SER A N 1
ATOM 606 C CA . SER A 1 73 ? 10.574 -6.834 -16.303 1.00 95.25 73 SER A CA 1
ATOM 607 C C . SER A 1 73 ? 11.758 -7.107 -15.377 1.00 95.25 73 SER A C 1
ATOM 609 O O . SER A 1 73 ? 11.586 -7.617 -14.268 1.00 95.25 73 SER A O 1
ATOM 611 N N . VAL A 1 74 ? 12.972 -6.758 -15.810 1.00 94.50 74 VAL A N 1
ATOM 612 C CA . VAL A 1 74 ? 14.187 -6.896 -14.999 1.00 94.50 74 VAL A CA 1
ATOM 613 C C . VAL A 1 74 ? 14.173 -5.889 -13.853 1.00 94.50 74 VAL A C 1
ATOM 615 O O . VAL A 1 74 ? 14.423 -6.281 -12.709 1.00 94.50 74 VAL A O 1
ATOM 618 N N . VAL A 1 75 ? 13.839 -4.624 -14.132 1.00 95.56 75 VAL A N 1
ATOM 619 C CA . VAL A 1 75 ? 13.704 -3.571 -13.111 1.00 95.56 75 VAL A CA 1
ATOM 620 C C . VAL A 1 75 ? 12.645 -3.967 -12.080 1.00 95.56 75 VAL A C 1
ATOM 622 O O . VAL A 1 75 ? 12.955 -4.062 -10.893 1.00 95.56 75 VAL A O 1
ATOM 625 N N . PHE A 1 76 ? 11.439 -4.317 -12.529 1.00 97.12 76 PHE A N 1
ATOM 626 C CA . PHE A 1 76 ? 10.321 -4.728 -11.680 1.00 97.12 76 PHE A CA 1
ATOM 627 C C . PHE A 1 76 ? 10.683 -5.898 -10.755 1.00 97.12 76 PHE A C 1
ATOM 629 O O . PHE A 1 76 ? 10.449 -5.842 -9.547 1.00 97.12 76 PHE A O 1
ATOM 636 N N . ASN A 1 77 ? 11.316 -6.946 -11.289 1.00 96.38 77 ASN A N 1
ATOM 637 C CA . ASN A 1 77 ? 11.723 -8.096 -10.480 1.00 96.38 77 ASN A CA 1
ATOM 638 C C . ASN A 1 77 ? 12.779 -7.721 -9.426 1.00 96.38 77 ASN A C 1
ATOM 640 O O . ASN A 1 77 ? 12.746 -8.232 -8.305 1.00 96.38 77 ASN A O 1
ATOM 644 N N . ARG A 1 78 ? 13.707 -6.814 -9.757 1.00 96.38 78 ARG A N 1
ATOM 645 C CA . ARG A 1 78 ? 14.763 -6.352 -8.841 1.00 96.38 78 ARG A CA 1
ATOM 646 C C . ARG A 1 78 ? 14.251 -5.397 -7.760 1.00 96.38 78 ARG A C 1
ATOM 648 O O . ARG A 1 78 ? 14.795 -5.414 -6.658 1.00 96.38 78 ARG A O 1
ATOM 655 N N . VAL A 1 79 ? 13.193 -4.629 -8.029 1.00 97.25 79 VAL A N 1
ATOM 656 C CA . VAL A 1 79 ? 12.478 -3.833 -7.008 1.00 97.25 79 VAL A CA 1
ATOM 657 C C . VAL A 1 79 ? 11.929 -4.724 -5.892 1.00 97.25 79 VAL A C 1
ATOM 659 O O . VAL A 1 79 ? 11.823 -4.284 -4.744 1.00 97.25 79 VAL A O 1
ATOM 662 N N . ASN A 1 80 ? 11.650 -5.993 -6.211 1.00 97.19 80 ASN A N 1
ATOM 663 C CA . ASN A 1 80 ? 11.091 -6.982 -5.297 1.00 97.19 80 ASN A CA 1
ATOM 664 C C . ASN A 1 80 ? 9.796 -6.475 -4.624 1.00 97.19 80 ASN A C 1
ATOM 666 O O . ASN A 1 80 ? 9.725 -6.390 -3.391 1.00 97.19 80 ASN A O 1
ATOM 670 N N . PRO A 1 81 ? 8.769 -6.111 -5.420 1.00 96.94 81 PRO A N 1
ATOM 671 C CA . PRO A 1 81 ? 7.532 -5.519 -4.910 1.00 96.94 81 PRO A CA 1
ATOM 672 C C . PRO A 1 81 ? 6.702 -6.492 -4.065 1.00 96.94 81 PRO A C 1
ATOM 674 O O . PRO A 1 81 ? 5.853 -6.064 -3.291 1.00 96.94 81 PRO A O 1
ATOM 677 N N . GLU A 1 82 ? 6.977 -7.793 -4.151 1.00 96.50 82 GLU A N 1
ATOM 678 C CA . GLU A 1 82 ? 6.429 -8.823 -3.257 1.00 96.50 82 GLU A CA 1
ATOM 679 C C . GLU A 1 82 ? 6.791 -8.554 -1.783 1.00 96.50 82 GLU A C 1
ATOM 681 O O . GLU A 1 82 ? 6.055 -8.919 -0.866 1.00 96.50 82 GLU A O 1
ATOM 686 N N . ASN A 1 83 ? 7.919 -7.880 -1.525 1.00 96.62 83 ASN A N 1
ATOM 687 C CA . ASN A 1 83 ? 8.430 -7.636 -0.181 1.00 96.62 83 ASN A CA 1
ATOM 688 C C . ASN A 1 83 ? 8.157 -6.205 0.316 1.00 96.62 83 ASN A C 1
ATOM 690 O O . ASN A 1 83 ? 9.054 -5.354 0.375 1.00 96.62 83 ASN A O 1
ATOM 694 N N . ILE A 1 84 ? 6.910 -5.985 0.738 1.00 96.12 84 ILE A N 1
ATOM 695 C CA . ILE A 1 84 ? 6.399 -4.731 1.328 1.00 96.12 84 ILE A CA 1
ATOM 696 C C . ILE A 1 84 ? 6.252 -4.776 2.861 1.00 96.12 84 ILE A C 1
ATOM 698 O O . ILE A 1 84 ? 5.704 -3.866 3.482 1.00 96.12 84 ILE A O 1
ATOM 702 N N . GLY A 1 85 ? 6.776 -5.827 3.496 1.00 94.94 85 GLY A N 1
ATOM 703 C CA . GLY A 1 85 ? 6.763 -6.015 4.947 1.00 94.94 85 GLY A CA 1
ATOM 704 C C . GLY A 1 85 ? 5.633 -6.917 5.456 1.00 94.94 85 GLY A C 1
ATOM 705 O O . GLY A 1 85 ? 4.526 -6.943 4.934 1.00 94.94 85 GLY A O 1
ATOM 706 N N . ALA A 1 86 ? 5.906 -7.636 6.548 1.00 92.50 86 ALA A N 1
ATOM 707 C CA . ALA A 1 86 ? 5.128 -8.801 6.995 1.00 92.50 86 ALA A CA 1
ATOM 708 C C . ALA A 1 86 ? 3.655 -8.555 7.375 1.00 92.50 86 ALA A C 1
ATOM 710 O O . ALA A 1 86 ? 2.913 -9.510 7.590 1.00 92.50 86 ALA A O 1
ATOM 711 N N . LYS A 1 87 ? 3.234 -7.297 7.545 1.00 95.25 87 LYS A N 1
ATOM 712 C CA . LYS A 1 87 ? 1.843 -6.960 7.887 1.00 95.25 87 LYS A CA 1
ATOM 713 C C . LYS A 1 87 ? 1.002 -6.574 6.671 1.00 95.25 87 LYS A C 1
ATOM 715 O O . LYS A 1 87 ? -0.214 -6.485 6.813 1.00 95.25 87 LYS A O 1
ATOM 720 N N . PHE A 1 88 ? 1.637 -6.305 5.535 1.00 97.44 88 PHE A N 1
ATOM 721 C CA . PHE A 1 88 ? 0.967 -5.954 4.293 1.00 97.44 88 PHE A CA 1
ATOM 722 C C . PHE A 1 88 ? 0.864 -7.197 3.421 1.00 97.44 88 PHE A C 1
ATOM 724 O O . PHE A 1 88 ? 1.769 -8.030 3.408 1.00 97.44 88 PHE A O 1
ATOM 731 N N . ILE A 1 89 ? -0.257 -7.330 2.725 1.00 97.06 89 ILE A N 1
ATOM 732 C CA . ILE A 1 89 ? -0.538 -8.480 1.871 1.00 97.06 89 ILE A CA 1
ATOM 733 C C . ILE A 1 89 ? -0.935 -7.947 0.505 1.00 97.06 89 ILE A C 1
ATOM 735 O O . ILE A 1 89 ? -1.777 -7.057 0.423 1.00 97.06 89 ILE A O 1
ATOM 739 N N . TRP A 1 90 ? -0.372 -8.510 -0.557 1.00 97.44 90 TRP A N 1
ATOM 740 C CA . TRP A 1 90 ? -0.938 -8.353 -1.889 1.00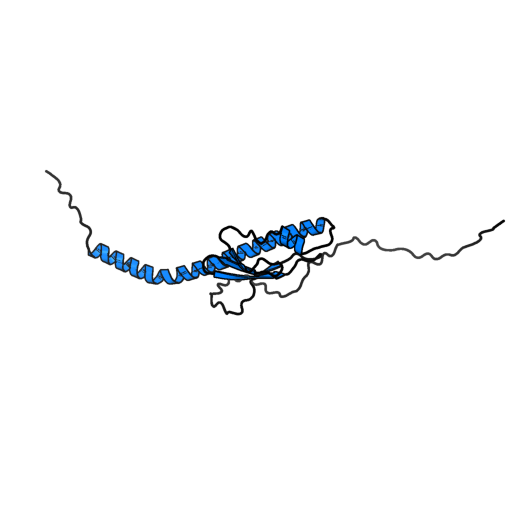 97.44 90 TRP A CA 1
ATOM 741 C C . TRP A 1 90 ? -2.113 -9.323 -2.036 1.00 97.44 90 TRP A C 1
ATOM 743 O O . TRP A 1 90 ? -1.920 -10.534 -2.114 1.00 97.44 90 TRP A O 1
ATOM 753 N N . SER A 1 91 ? -3.343 -8.808 -2.001 1.00 96.19 91 SER A N 1
ATOM 754 C CA . SER A 1 91 ? -4.554 -9.611 -2.244 1.00 96.19 91 SER A CA 1
ATOM 755 C C . SER A 1 91 ? -4.795 -9.853 -3.737 1.00 96.19 91 SER A C 1
ATOM 757 O O . SER A 1 91 ? -5.482 -10.805 -4.109 1.00 96.19 91 SER A O 1
ATOM 759 N N . ALA A 1 92 ? -4.171 -9.035 -4.584 1.00 96.56 92 ALA A N 1
ATOM 760 C CA . ALA A 1 92 ? -3.988 -9.248 -6.013 1.00 96.56 92 ALA A CA 1
ATOM 761 C C . ALA A 1 92 ? -2.651 -8.626 -6.449 1.00 96.56 92 ALA A C 1
ATOM 763 O O . ALA A 1 92 ? -2.259 -7.585 -5.921 1.00 96.56 92 ALA A O 1
ATOM 764 N N . GLY A 1 93 ? -1.966 -9.226 -7.425 1.00 95.00 93 GLY A N 1
ATOM 765 C CA . GLY A 1 93 ? -0.599 -8.822 -7.770 1.00 95.00 93 GLY A CA 1
ATOM 766 C C . GLY A 1 93 ? 0.413 -9.219 -6.679 1.00 95.00 93 GLY A C 1
ATOM 767 O O . GLY A 1 93 ? 0.137 -10.170 -5.946 1.00 95.00 93 GLY A O 1
ATOM 768 N N . PRO A 1 94 ? 1.561 -8.527 -6.569 1.00 96.06 94 PRO A N 1
ATOM 769 C CA . PRO A 1 94 ? 1.984 -7.407 -7.402 1.00 96.06 94 PRO A CA 1
ATOM 770 C C . PRO A 1 94 ? 2.292 -7.869 -8.829 1.00 96.06 94 PRO A C 1
ATOM 772 O O . PRO A 1 94 ? 2.849 -8.935 -9.061 1.00 96.06 94 PRO A O 1
ATOM 775 N N . SER A 1 95 ? 1.930 -7.050 -9.806 1.00 96.81 95 SER A N 1
ATOM 776 C CA . SER A 1 95 ? 2.253 -7.255 -11.219 1.00 96.81 95 SER A CA 1
ATOM 777 C C . SER A 1 95 ? 2.934 -6.014 -11.782 1.00 96.81 95 SER A C 1
ATOM 779 O O . SER A 1 95 ? 2.931 -4.961 -11.141 1.00 96.81 95 SER A O 1
ATOM 781 N N . THR A 1 96 ? 3.473 -6.107 -12.997 1.00 96.31 96 THR A N 1
ATOM 782 C CA . THR A 1 96 ? 4.114 -4.971 -13.681 1.00 96.31 96 THR A CA 1
ATOM 783 C C . THR A 1 96 ? 3.180 -3.774 -13.877 1.00 96.31 96 THR A C 1
ATOM 785 O O . THR A 1 96 ? 3.672 -2.664 -14.060 1.00 96.31 96 THR A O 1
ATOM 788 N N . THR A 1 97 ? 1.861 -3.983 -13.781 1.00 96.50 97 THR A N 1
ATOM 789 C CA . THR A 1 97 ? 0.817 -2.952 -13.885 1.00 96.50 97 THR A CA 1
ATOM 790 C C . THR A 1 97 ? 0.192 -2.555 -12.544 1.00 96.50 97 THR A C 1
ATOM 792 O O . THR A 1 97 ? -0.670 -1.681 -12.513 1.00 96.50 97 THR A O 1
ATOM 795 N N . GLY A 1 98 ? 0.571 -3.194 -11.433 1.00 96.44 98 GLY A N 1
ATOM 796 C CA . GLY A 1 98 ? 0.010 -2.912 -10.108 1.00 96.44 98 GLY A CA 1
ATOM 797 C C . GLY A 1 98 ? -0.626 -4.119 -9.411 1.00 96.44 98 GLY A C 1
ATOM 798 O O . GLY A 1 98 ? -0.296 -5.273 -9.696 1.00 96.44 98 GLY A O 1
ATOM 799 N N . GLY A 1 99 ? -1.533 -3.851 -8.474 1.00 97.00 99 GLY A N 1
ATOM 800 C CA . GLY A 1 99 ? -2.212 -4.853 -7.653 1.00 97.00 99 GLY A CA 1
ATOM 801 C C . GLY A 1 99 ? -3.095 -4.225 -6.571 1.00 97.00 99 GLY A C 1
ATOM 802 O O . GLY A 1 99 ? -3.426 -3.043 -6.625 1.00 97.00 99 GLY A O 1
ATOM 803 N N . THR A 1 100 ? -3.442 -5.008 -5.554 1.00 97.62 100 THR A N 1
ATOM 804 C CA . THR A 1 100 ? -4.218 -4.545 -4.396 1.00 97.62 100 THR A CA 1
ATOM 805 C C . THR A 1 100 ? -3.466 -4.865 -3.110 1.00 97.62 100 THR A C 1
ATOM 807 O O . THR A 1 100 ? -3.155 -6.026 -2.843 1.00 97.62 100 THR A O 1
ATOM 810 N N . ILE A 1 101 ? -3.181 -3.835 -2.308 1.00 97.62 101 ILE A N 1
ATOM 811 C CA . ILE A 1 101 ? -2.543 -3.968 -0.995 1.00 97.62 101 ILE A CA 1
ATOM 812 C C . ILE A 1 101 ? -3.621 -3.982 0.084 1.00 97.62 101 ILE A C 1
ATOM 814 O O . ILE A 1 101 ? -4.386 -3.029 0.235 1.00 97.62 101 ILE A O 1
ATOM 818 N N . THR A 1 102 ? -3.618 -5.033 0.892 1.00 96.94 102 THR A N 1
ATOM 819 C CA . THR A 1 102 ? -4.469 -5.197 2.067 1.00 96.94 102 THR A CA 1
ATOM 820 C C . THR A 1 102 ? -3.670 -4.920 3.340 1.00 96.94 102 THR A C 1
ATOM 822 O O . THR A 1 102 ? -2.577 -5.461 3.544 1.00 96.94 102 THR A O 1
ATOM 825 N N . PHE A 1 103 ? -4.232 -4.104 4.238 1.00 96.31 103 PHE A N 1
ATOM 826 C CA . PHE A 1 103 ? -3.673 -3.860 5.570 1.00 96.31 103 PHE A CA 1
ATOM 827 C C . PHE A 1 103 ? -4.773 -3.756 6.632 1.00 96.31 103 PHE A C 1
ATOM 829 O O . PHE A 1 103 ? -5.476 -2.753 6.754 1.00 96.31 103 PHE A O 1
ATOM 836 N N . GLY A 1 104 ? -4.907 -4.791 7.461 1.00 93.81 104 GLY A N 1
ATOM 837 C CA . GLY A 1 104 ? -6.002 -4.866 8.426 1.00 93.81 104 GLY A CA 1
ATOM 838 C C . GLY A 1 104 ? -7.347 -5.021 7.714 1.00 93.81 104 GLY A C 1
ATOM 839 O O . GLY A 1 104 ? -7.576 -6.040 7.079 1.00 93.81 104 GLY A O 1
ATOM 840 N N . SER A 1 105 ? -8.230 -4.031 7.852 1.00 90.88 105 SER A N 1
ATOM 841 C CA . SER A 1 105 ? -9.585 -4.025 7.280 1.00 90.88 105 SER A CA 1
ATOM 842 C C . SER A 1 105 ? -9.723 -3.191 6.004 1.00 90.88 105 SER A C 1
ATOM 844 O O . SER A 1 105 ? -10.847 -2.967 5.561 1.00 90.88 105 SER A O 1
ATOM 846 N N . ILE A 1 106 ? -8.618 -2.677 5.456 1.00 92.94 106 ILE A N 1
ATOM 847 C CA . ILE A 1 106 ? -8.641 -1.870 4.234 1.00 92.94 106 ILE A CA 1
ATOM 848 C C . ILE A 1 106 ? -7.956 -2.600 3.084 1.00 92.94 106 ILE A C 1
ATOM 850 O O . ILE A 1 106 ? -6.920 -3.238 3.286 1.00 92.94 106 ILE A O 1
ATOM 854 N N . ASP A 1 107 ? -8.508 -2.396 1.895 1.00 95.69 107 ASP A N 1
ATOM 855 C CA . ASP A 1 107 ? -7.910 -2.736 0.611 1.00 95.69 107 ASP A CA 1
ATOM 856 C C . ASP A 1 107 ? -7.652 -1.439 -0.157 1.00 95.69 107 ASP A C 1
ATOM 858 O O . ASP A 1 107 ? -8.469 -0.513 -0.134 1.00 95.69 107 ASP A O 1
ATOM 862 N N . VAL A 1 108 ? -6.488 -1.349 -0.794 1.00 95.25 108 VAL A N 1
ATOM 863 C CA . VAL A 1 108 ? -6.079 -0.195 -1.594 1.00 95.25 108 VAL A CA 1
ATOM 864 C C . VAL A 1 108 ? -5.590 -0.700 -2.939 1.00 95.25 108 VAL A C 1
ATOM 866 O O . VAL A 1 108 ? -4.605 -1.437 -3.009 1.00 95.25 108 VAL A O 1
ATOM 869 N N . ASN A 1 109 ? -6.272 -0.289 -4.003 1.00 96.56 109 ASN A N 1
ATOM 870 C CA . ASN A 1 109 ? -5.825 -0.539 -5.364 1.00 96.56 109 ASN A CA 1
ATOM 871 C C . ASN A 1 109 ? -4.634 0.366 -5.681 1.00 96.56 109 ASN A C 1
ATOM 873 O O . ASN A 1 109 ? -4.665 1.571 -5.424 1.00 96.56 109 ASN A O 1
ATOM 877 N N . VAL A 1 110 ? -3.584 -0.225 -6.233 1.00 96.38 110 VAL A N 1
ATOM 878 C CA . VAL A 1 110 ? -2.348 0.461 -6.603 1.00 96.38 110 VAL A CA 1
ATOM 879 C C . VAL A 1 110 ? -2.045 0.121 -8.053 1.00 96.38 110 VAL A C 1
ATOM 881 O O . VAL A 1 110 ? -2.078 -1.046 -8.438 1.00 96.38 110 VAL A O 1
ATOM 884 N N . GLU A 1 111 ? -1.751 1.130 -8.855 1.00 97.12 111 GLU A N 1
ATOM 885 C CA . GLU A 1 111 ? -1.314 0.979 -10.237 1.00 97.12 111 GLU A CA 1
ATOM 886 C C . GLU A 1 111 ? 0.178 1.265 -10.341 1.00 97.12 111 GLU A C 1
ATOM 888 O O . GLU A 1 111 ? 0.733 2.045 -9.566 1.00 97.12 111 GLU A O 1
ATOM 893 N N . ARG A 1 112 ? 0.827 0.590 -11.289 1.00 97.62 112 ARG A N 1
ATOM 894 C CA . ARG A 1 112 ? 2.218 0.843 -11.647 1.00 97.62 112 ARG A CA 1
ATOM 895 C C . ARG A 1 112 ? 2.301 1.251 -13.109 1.00 97.62 112 ARG A C 1
ATOM 897 O O . ARG A 1 112 ? 1.884 0.498 -13.988 1.00 97.62 112 ARG A O 1
ATOM 904 N N . THR A 1 113 ? 2.919 2.396 -13.356 1.00 98.06 113 THR A N 1
ATOM 905 C CA . THR A 1 113 ? 3.439 2.766 -14.671 1.00 98.06 113 THR A CA 1
ATOM 906 C C . THR A 1 113 ? 4.803 2.109 -14.856 1.00 98.06 113 THR A C 1
ATOM 908 O O . THR A 1 113 ? 5.667 2.210 -13.983 1.00 98.06 113 THR A O 1
ATOM 911 N N . SER A 1 114 ? 4.991 1.405 -15.973 1.00 97.12 114 SER A N 1
ATOM 912 C CA . SER A 1 114 ? 6.247 0.723 -16.299 1.00 97.12 114 SER A CA 1
ATOM 913 C C . SER A 1 114 ? 7.404 1.702 -16.469 1.00 97.12 114 SER A C 1
ATOM 915 O O . SER A 1 114 ? 7.234 2.774 -17.047 1.00 97.12 114 SER A O 1
ATOM 917 N N . SER A 1 115 ? 8.591 1.285 -16.044 1.00 96.00 115 SER A N 1
ATOM 918 C CA . SER A 1 115 ? 9.836 1.997 -16.310 1.00 96.00 115 SER A CA 1
ATOM 919 C C . SER A 1 115 ? 10.206 1.945 -17.794 1.00 96.00 115 SER A C 1
ATOM 921 O O . SER A 1 115 ? 9.897 0.985 -18.506 1.00 96.00 115 SER A O 1
ATOM 923 N N . THR A 1 116 ? 10.925 2.961 -18.255 1.00 94.50 116 THR A N 1
ATOM 924 C CA . THR A 1 116 ? 11.496 3.053 -19.602 1.00 94.50 116 THR A CA 1
ATOM 925 C C . THR A 1 116 ? 12.998 3.332 -19.525 1.00 94.50 116 THR A C 1
ATOM 927 O O . THR A 1 116 ? 13.539 3.591 -18.450 1.00 94.50 116 THR A O 1
ATOM 930 N N . ALA A 1 117 ? 13.678 3.338 -20.675 1.00 91.94 117 ALA A N 1
AT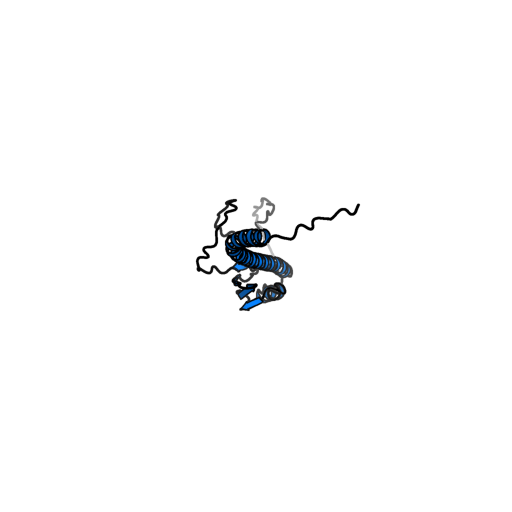OM 931 C CA . ALA A 1 117 ? 15.088 3.723 -20.743 1.00 91.94 117 ALA A CA 1
ATOM 932 C C . ALA A 1 117 ? 15.348 5.168 -20.267 1.00 91.94 117 ALA A C 1
ATOM 934 O O . ALA A 1 117 ? 16.486 5.513 -19.964 1.00 91.94 117 ALA A O 1
ATOM 935 N N . GLU A 1 118 ? 14.309 6.007 -20.208 1.00 91.81 118 GLU A N 1
ATOM 936 C CA . GLU A 1 118 ? 14.416 7.429 -19.874 1.00 91.81 118 GLU A CA 1
ATOM 937 C C . GLU A 1 118 ? 13.800 7.777 -18.513 1.00 91.81 118 GLU A C 1
ATOM 939 O O . GLU A 1 118 ? 14.114 8.827 -17.957 1.00 91.81 118 GLU A O 1
ATOM 944 N N . THR A 1 119 ? 12.936 6.917 -17.967 1.00 93.75 119 THR A N 1
ATOM 945 C CA . THR A 1 119 ? 12.154 7.213 -16.759 1.00 93.75 119 THR A CA 1
ATOM 946 C C . THR A 1 119 ? 11.980 5.984 -15.881 1.00 93.75 119 THR A C 1
ATOM 948 O O . THR A 1 119 ? 11.712 4.887 -16.376 1.00 93.75 119 THR A O 1
ATOM 951 N N . GLU A 1 120 ? 12.052 6.167 -14.568 1.00 95.50 120 GLU A N 1
ATOM 952 C CA . GLU A 1 120 ? 11.706 5.130 -13.606 1.00 95.50 120 GLU A CA 1
ATOM 953 C C . GLU A 1 120 ? 10.237 4.700 -13.723 1.00 95.50 120 GLU A C 1
ATOM 955 O O . GLU A 1 120 ? 9.387 5.403 -14.278 1.00 95.50 120 GLU A O 1
ATOM 960 N N . GLY A 1 121 ? 9.933 3.517 -13.191 1.00 96.44 121 GLY A N 1
ATOM 961 C CA . GLY A 1 121 ? 8.550 3.130 -12.963 1.00 96.44 121 GLY A CA 1
ATOM 962 C C . GLY A 1 121 ? 7.944 3.976 -11.847 1.00 96.44 121 GLY A C 1
ATOM 963 O O . GLY A 1 121 ? 8.647 4.599 -11.049 1.00 96.44 121 GLY A O 1
ATOM 964 N N . PHE A 1 122 ? 6.621 3.977 -11.756 1.00 97.50 122 PHE A N 1
ATOM 965 C CA . PHE A 1 122 ? 5.940 4.741 -10.720 1.00 97.50 122 PHE A CA 1
ATOM 966 C C . PHE A 1 122 ? 4.700 4.016 -10.227 1.00 97.50 122 PHE A C 1
ATOM 968 O O . PHE A 1 122 ? 3.839 3.637 -11.016 1.00 97.50 122 PHE A O 1
ATOM 975 N N . TRP A 1 123 ? 4.625 3.829 -8.916 1.00 98.06 123 TRP A N 1
ATOM 976 C CA . TRP A 1 123 ? 3.492 3.280 -8.193 1.00 98.06 123 TRP A CA 1
ATOM 977 C C . TRP A 1 123 ? 2.636 4.404 -7.626 1.00 98.06 123 TRP A C 1
ATOM 979 O O . TRP A 1 123 ? 3.128 5.314 -6.951 1.00 98.06 123 TRP A O 1
ATOM 989 N N . GLU A 1 124 ? 1.331 4.289 -7.805 1.00 96.81 124 GLU A N 1
ATOM 990 C CA . GLU A 1 124 ? 0.364 5.214 -7.235 1.00 96.81 124 GLU A CA 1
ATOM 991 C C . GLU A 1 124 ? -0.930 4.508 -6.865 1.00 96.81 124 GLU A C 1
ATOM 993 O O . GLU A 1 124 ? -1.221 3.406 -7.322 1.00 96.81 124 GLU A O 1
ATOM 998 N N . LYS A 1 125 ? -1.721 5.133 -5.995 1.00 95.75 125 LYS A N 1
ATOM 999 C CA . LYS A 1 125 ? -3.059 4.615 -5.719 1.00 95.75 125 LYS A CA 1
ATOM 1000 C C . LYS A 1 125 ? -3.906 4.791 -6.966 1.00 95.75 125 LYS A C 1
ATOM 1002 O O . LYS A 1 125 ? -3.918 5.876 -7.536 1.00 95.75 125 LYS A O 1
ATOM 1007 N N . LYS A 1 126 ? -4.662 3.758 -7.321 1.00 91.56 126 LYS A N 1
ATOM 1008 C CA . LYS A 1 126 ? -5.715 3.903 -8.315 1.00 91.56 126 LYS A CA 1
ATOM 1009 C C . LYS A 1 126 ? -6.764 4.860 -7.763 1.00 91.56 126 LYS A C 1
ATOM 1011 O O . LYS A 1 126 ? -7.198 4.699 -6.618 1.00 91.56 126 LYS A O 1
ATOM 1016 N N . ASP A 1 127 ? -7.185 5.822 -8.572 1.00 77.62 127 ASP A N 1
ATOM 1017 C CA . ASP A 1 127 ? -8.324 6.668 -8.244 1.00 77.62 127 ASP A CA 1
ATOM 1018 C C . ASP A 1 127 ? -9.594 5.813 -8.240 1.00 77.62 127 ASP A C 1
ATOM 1020 O O . ASP A 1 127 ? -10.286 5.643 -9.247 1.00 77.62 127 ASP A O 1
ATOM 1024 N N . ASP A 1 128 ? -9.921 5.247 -7.084 1.00 63.34 128 ASP A N 1
ATOM 1025 C CA . ASP A 1 128 ? -11.239 4.686 -6.877 1.00 63.34 128 ASP A CA 1
ATOM 1026 C C . ASP A 1 128 ? -12.205 5.878 -6.809 1.00 63.34 128 ASP A C 1
ATOM 1028 O O . ASP A 1 128 ? -12.285 6.586 -5.807 1.00 63.34 128 ASP A O 1
ATOM 1032 N N . ASN A 1 129 ? -12.963 6.109 -7.885 1.00 52.12 129 ASN A N 1
ATOM 1033 C CA . ASN A 1 129 ? -14.011 7.141 -7.989 1.00 52.12 129 ASN A CA 1
ATOM 1034 C C . ASN A 1 129 ? -15.146 6.992 -6.939 1.00 52.12 129 ASN A C 1
ATOM 1036 O O . ASN A 1 129 ? -16.186 7.645 -7.015 1.00 52.12 129 ASN A O 1
ATOM 1040 N N . THR A 1 130 ? -14.987 6.112 -5.951 1.00 51.44 130 THR A N 1
ATOM 1041 C CA . THR A 1 130 ? -15.743 6.111 -4.704 1.00 51.44 130 THR A CA 1
ATOM 1042 C C . THR A 1 130 ? -15.314 7.301 -3.864 1.00 51.44 130 THR A C 1
ATOM 1044 O O . THR A 1 130 ? -14.248 7.299 -3.257 1.00 51.44 130 THR A O 1
ATOM 1047 N N . SER A 1 131 ? -16.175 8.316 -3.828 1.00 44.16 131 SER A N 1
ATOM 1048 C CA . SER A 1 131 ? -16.058 9.495 -2.976 1.00 44.16 131 SER A CA 1
ATOM 1049 C C . SER A 1 131 ? -15.818 9.093 -1.515 1.00 44.16 131 SER A C 1
ATOM 1051 O O . SER A 1 131 ? -16.764 8.859 -0.765 1.00 44.16 131 SER A O 1
ATOM 1053 N N . ASP A 1 132 ? -14.553 9.004 -1.100 1.00 52.41 132 ASP A N 1
ATOM 1054 C CA . ASP A 1 132 ? -14.192 8.862 0.306 1.00 52.41 132 ASP A CA 1
ATOM 1055 C C . ASP A 1 132 ? -14.484 10.210 0.972 1.00 52.41 132 ASP A C 1
ATOM 1057 O O . ASP A 1 132 ? -13.699 11.159 0.920 1.00 52.41 132 ASP A O 1
ATOM 1061 N N . SER A 1 133 ? -15.678 10.334 1.549 1.00 47.25 133 SER A N 1
A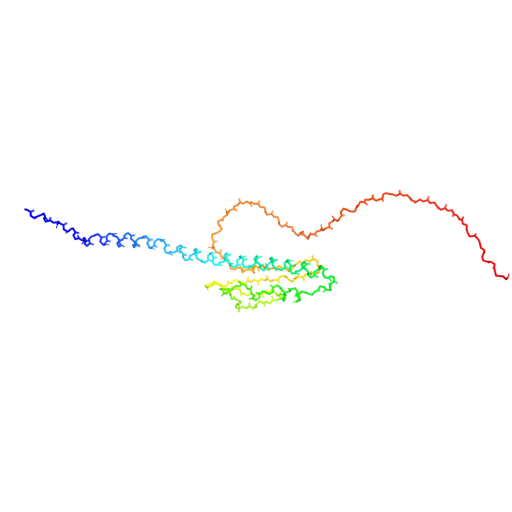TOM 1062 C CA . SER A 1 133 ? -16.094 11.458 2.386 1.00 47.25 133 SER A CA 1
ATOM 1063 C C . SER A 1 133 ? -15.369 11.416 3.739 1.00 47.25 133 SER A C 1
ATOM 1065 O O . SER A 1 133 ? -15.986 11.374 4.801 1.00 47.25 133 SER A O 1
ATOM 1067 N N . GLY A 1 134 ? -14.038 11.410 3.697 1.00 46.31 134 GLY A N 1
ATOM 1068 C CA . GLY A 1 134 ? -13.140 11.403 4.839 1.00 46.31 134 GLY A CA 1
ATOM 1069 C C . GLY A 1 134 ? -12.323 12.687 4.879 1.00 46.31 134 GLY A C 1
ATOM 1070 O O . GLY A 1 134 ? -11.223 12.730 4.348 1.00 46.31 134 GLY A O 1
ATOM 1071 N N . SER A 1 135 ? -12.888 13.727 5.503 1.00 46.53 135 SER A N 1
ATOM 1072 C CA . SER A 1 135 ? -12.238 14.956 5.993 1.00 46.53 135 SER A CA 1
ATOM 1073 C C . SER A 1 135 ? -10.841 15.254 5.418 1.00 46.53 135 SER A C 1
ATOM 1075 O O . SER A 1 135 ? -9.810 14.848 5.961 1.00 46.53 135 SER A O 1
ATOM 1077 N N . GLN A 1 136 ? -10.817 16.056 4.351 1.00 40.75 136 GLN A N 1
ATOM 1078 C CA . GLN A 1 136 ? -9.665 16.886 4.023 1.00 40.75 136 GLN A CA 1
ATOM 1079 C C . GLN A 1 136 ? -9.408 17.821 5.213 1.00 40.75 136 GLN A C 1
ATOM 1081 O O . GLN A 1 136 ? -10.070 18.845 5.355 1.00 40.75 136 GLN A O 1
ATOM 1086 N N . ASN A 1 137 ? -8.457 17.479 6.084 1.00 40.16 137 ASN A N 1
ATOM 1087 C CA . ASN A 1 137 ? -7.801 18.500 6.889 1.00 40.16 137 ASN A CA 1
ATOM 1088 C C . ASN A 1 137 ? -6.607 19.019 6.092 1.00 40.16 137 ASN A C 1
ATOM 1090 O O . ASN A 1 137 ? -5.531 18.418 6.047 1.00 40.16 137 ASN A O 1
ATOM 1094 N N . SER A 1 138 ? -6.878 20.124 5.414 1.00 40.19 138 SER A N 1
ATOM 1095 C CA . SER A 1 138 ? -5.956 20.978 4.696 1.00 40.19 138 SER A CA 1
ATOM 1096 C C . SER A 1 138 ? -4.881 21.532 5.635 1.00 40.19 138 SER A C 1
ATOM 1098 O O . SER A 1 138 ? -5.039 22.590 6.241 1.00 40.19 138 SER A O 1
ATOM 1100 N N . GLY A 1 139 ? -3.732 20.860 5.683 1.00 35.59 139 GLY A N 1
ATOM 1101 C CA . GLY A 1 139 ? -2.453 21.547 5.841 1.00 35.59 139 GLY A CA 1
ATOM 1102 C C . GLY A 1 139 ? -2.118 22.233 4.520 1.00 35.59 139 GLY A C 1
ATOM 1103 O O . GLY A 1 139 ? -1.356 21.705 3.718 1.00 35.59 139 GLY A O 1
ATOM 1104 N N . GLN A 1 140 ? -2.781 23.357 4.253 1.00 40.59 140 GLN A N 1
ATOM 1105 C CA . GLN A 1 140 ? -2.636 24.137 3.031 1.00 40.59 140 GLN A CA 1
ATOM 1106 C C . GLN A 1 140 ? -1.293 24.877 3.039 1.00 40.59 140 GLN A C 1
ATOM 1108 O O . GLN A 1 140 ? -1.156 25.938 3.637 1.00 40.59 140 GLN A O 1
ATOM 1113 N N . GLY A 1 141 ? -0.310 24.311 2.345 1.00 31.83 141 GLY A N 1
ATOM 1114 C CA . GLY A 1 141 ? 0.759 25.049 1.677 1.00 31.83 141 GLY A CA 1
ATOM 1115 C C . GLY A 1 141 ? 0.587 24.797 0.186 1.00 31.83 141 GLY A C 1
ATOM 1116 O O . GLY A 1 141 ? 0.994 23.755 -0.313 1.00 31.83 141 GLY A O 1
ATOM 1117 N N . GLY A 1 142 ? -0.158 25.682 -0.477 1.00 32.75 142 GLY A N 1
ATOM 1118 C CA . GLY A 1 142 ? -0.612 25.509 -1.853 1.00 32.75 142 GLY A CA 1
ATOM 1119 C C . GLY A 1 142 ? 0.509 25.579 -2.887 1.00 32.75 142 GLY A C 1
ATOM 1120 O O . GLY A 1 142 ? 1.426 26.387 -2.783 1.00 32.75 142 GLY A O 1
ATOM 1121 N N . GLY A 1 143 ? 0.354 24.755 -3.918 1.00 28.16 143 GLY A N 1
ATOM 1122 C CA . GLY A 1 143 ? 1.151 24.750 -5.136 1.00 28.16 143 GLY A CA 1
ATOM 1123 C C . GLY A 1 143 ? 0.550 23.758 -6.123 1.00 28.16 143 GLY A C 1
ATOM 1124 O O . GLY A 1 143 ? 1.108 22.696 -6.352 1.00 28.16 143 GLY A O 1
ATOM 1125 N N . ASN A 1 144 ? -0.638 24.076 -6.640 1.00 42.69 144 ASN A N 1
ATOM 1126 C CA . ASN A 1 144 ? -1.197 23.397 -7.803 1.00 42.69 144 ASN A CA 1
ATOM 1127 C C . ASN A 1 144 ? -0.388 23.828 -9.033 1.00 42.69 144 ASN A C 1
ATOM 1129 O O . ASN A 1 144 ? -0.379 25.010 -9.383 1.00 42.69 144 ASN A O 1
ATOM 1133 N N . SER A 1 145 ? 0.276 22.887 -9.686 1.00 37.75 145 SER A N 1
ATOM 1134 C CA . SER A 1 145 ? 0.615 22.996 -11.099 1.00 37.75 145 SER A CA 1
ATOM 1135 C C . SER A 1 145 ? 0.612 21.598 -11.682 1.00 37.75 145 SER A C 1
ATOM 1137 O O . SER A 1 145 ? 1.557 20.834 -11.519 1.00 37.75 145 SER A O 1
ATOM 1139 N N . ASN A 1 146 ? -0.481 21.294 -12.380 1.00 42.69 146 ASN A N 1
ATOM 1140 C CA . ASN A 1 146 ? -0.389 20.538 -13.618 1.00 42.69 146 ASN A CA 1
ATOM 1141 C C . ASN A 1 146 ? 0.783 21.109 -14.412 1.00 42.69 146 ASN A C 1
ATOM 1143 O O . ASN A 1 146 ? 0.710 22.276 -14.782 1.00 42.69 146 ASN A O 1
ATOM 1147 N N . ASN A 1 147 ? 1.818 20.313 -14.642 1.00 34.97 147 ASN A N 1
ATOM 1148 C CA . ASN A 1 147 ? 2.664 20.392 -15.821 1.00 34.97 147 ASN A CA 1
ATOM 1149 C C . ASN A 1 147 ? 3.356 19.039 -15.975 1.00 34.97 147 ASN A C 1
ATOM 1151 O O . ASN A 1 147 ? 4.047 18.570 -15.074 1.00 34.97 147 ASN A O 1
ATOM 1155 N N . ASN A 1 148 ? 3.124 18.422 -17.132 1.00 50.31 148 ASN A N 1
ATOM 1156 C CA . ASN A 1 148 ? 4.078 17.507 -17.733 1.00 50.31 148 ASN A CA 1
ATOM 1157 C C . ASN A 1 148 ? 5.427 18.221 -17.778 1.00 50.31 148 ASN A C 1
ATOM 1159 O O . ASN A 1 148 ? 5.584 19.115 -18.600 1.00 50.31 148 ASN A O 1
ATOM 1163 N N . ASP A 1 149 ? 6.373 17.812 -16.946 1.00 38.06 149 ASP A N 1
ATOM 1164 C CA . ASP A 1 149 ? 7.777 18.138 -17.146 1.00 38.06 149 ASP A CA 1
ATOM 1165 C C . ASP A 1 149 ? 8.588 16.867 -16.894 1.00 38.06 149 ASP A C 1
ATOM 1167 O O . ASP A 1 149 ? 8.876 16.481 -15.761 1.00 38.06 149 ASP A O 1
ATOM 1171 N N . SER A 1 150 ? 8.928 16.194 -17.998 1.00 43.88 150 SER A N 1
ATOM 1172 C CA . SER A 1 150 ? 10.077 15.292 -18.059 1.00 43.88 150 SER A CA 1
ATOM 1173 C C . SER A 1 150 ? 11.307 15.999 -17.482 1.00 43.88 150 SER A C 1
ATOM 1175 O O . SER A 1 150 ? 11.483 17.197 -17.730 1.00 43.88 150 SER A O 1
ATOM 1177 N N . PRO A 1 151 ? 12.234 15.291 -16.817 1.00 42.50 151 PRO A N 1
ATOM 1178 C CA . PRO A 1 151 ? 13.528 15.859 -16.480 1.00 42.50 151 PRO A CA 1
ATOM 1179 C C . PRO A 1 151 ? 14.354 16.038 -17.764 1.00 42.50 151 PRO A C 1
ATOM 1181 O O . PRO A 1 151 ? 15.121 15.172 -18.176 1.00 42.50 151 PRO A O 1
ATOM 1184 N N . GLY A 1 152 ? 14.192 17.185 -18.420 1.00 35.62 152 GLY A N 1
ATOM 1185 C CA . GLY A 1 152 ? 15.106 17.648 -19.452 1.00 35.62 152 GLY A CA 1
ATOM 1186 C C . GLY A 1 152 ? 16.456 17.970 -18.820 1.00 35.62 152 GLY A C 1
ATOM 1187 O O . GLY A 1 152 ? 16.664 19.068 -18.310 1.00 35.62 152 GLY A O 1
ATOM 1188 N N . GLN A 1 153 ? 17.389 17.020 -18.859 1.00 44.19 153 GLN A N 1
ATOM 1189 C CA . GLN A 1 153 ? 18.809 17.311 -18.678 1.00 44.19 153 GLN A CA 1
ATOM 1190 C C . GLN A 1 153 ? 19.302 18.109 -19.893 1.00 44.19 153 GLN A C 1
ATOM 1192 O O . GLN A 1 153 ? 19.779 17.546 -20.876 1.00 44.19 153 GLN A O 1
ATOM 1197 N N . SER A 1 154 ? 19.192 19.437 -19.848 1.00 42.56 154 SER A N 1
ATOM 1198 C CA . SER A 1 154 ? 19.950 20.299 -20.753 1.00 42.56 154 SER A CA 1
ATOM 1199 C C . SER A 1 154 ? 21.355 20.476 -20.187 1.00 42.56 154 SER A C 1
ATOM 1201 O O . SER A 1 154 ? 21.559 21.192 -19.208 1.00 42.56 154 SER A O 1
ATOM 1203 N N . GLY A 1 155 ? 22.317 19.785 -20.793 1.00 37.16 155 GLY A N 1
ATOM 1204 C CA . GLY A 1 155 ? 23.731 20.013 -20.548 1.00 37.16 155 GLY A CA 1
ATOM 1205 C C . GLY A 1 155 ? 24.151 21.400 -21.030 1.00 37.16 155 GLY A C 1
ATOM 1206 O O . GLY A 1 155 ? 23.960 21.745 -22.196 1.00 37.16 155 GLY A O 1
ATOM 1207 N N . ASP A 1 156 ? 24.783 22.163 -20.145 1.00 43.88 156 ASP A N 1
ATOM 1208 C CA . ASP A 1 156 ? 25.614 23.296 -20.533 1.00 43.88 156 ASP A CA 1
ATOM 1209 C C . ASP A 1 156 ? 26.892 22.755 -21.191 1.00 43.88 156 ASP A C 1
ATOM 1211 O O . ASP A 1 156 ? 27.888 22.447 -20.534 1.00 43.88 156 ASP A O 1
ATOM 1215 N N . ALA A 1 157 ? 26.862 22.606 -22.515 1.00 51.47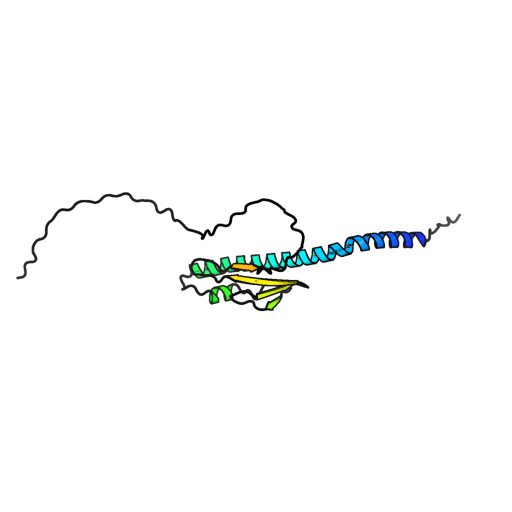 157 ALA A N 1
ATOM 1216 C CA . ALA A 1 157 ? 28.075 22.481 -23.312 1.00 51.47 157 ALA A CA 1
ATOM 1217 C C . ALA A 1 157 ? 28.700 23.882 -23.483 1.00 51.47 157 ALA A C 1
ATOM 1219 O O . ALA A 1 157 ? 28.015 24.797 -23.948 1.00 51.47 157 ALA A O 1
ATOM 1220 N N . PRO A 1 158 ? 29.989 24.092 -23.163 1.00 46.12 158 PRO A N 1
ATOM 1221 C CA . PRO A 1 158 ? 30.651 25.360 -23.439 1.00 46.12 158 PRO A CA 1
ATOM 1222 C C . PRO A 1 158 ? 30.808 25.560 -24.950 1.00 46.12 158 PRO A C 1
ATOM 1224 O O . PRO A 1 158 ? 31.422 24.743 -25.638 1.00 46.12 158 PRO A O 1
ATOM 1227 N N . GLY A 1 159 ? 30.267 26.665 -25.464 1.00 34.81 159 GLY A N 1
ATOM 1228 C CA . GLY A 1 159 ? 30.405 27.062 -26.861 1.00 34.81 159 GLY A CA 1
ATOM 1229 C C . GLY A 1 159 ? 31.859 27.345 -27.250 1.00 34.81 159 GLY A C 1
ATOM 1230 O O . GLY A 1 159 ? 32.537 28.153 -26.618 1.00 34.81 159 GLY A O 1
ATOM 1231 N N . GLN A 1 160 ? 32.314 26.725 -28.340 1.00 43.97 160 GLN A N 1
ATOM 1232 C CA . GLN A 1 160 ? 33.426 27.231 -29.142 1.00 43.97 160 GLN A CA 1
ATOM 1233 C C . GLN A 1 160 ? 32.844 27.955 -30.358 1.00 43.97 160 GLN A C 1
ATOM 1235 O O . GLN A 1 160 ? 32.180 27.353 -31.200 1.00 43.97 160 GLN A O 1
ATOM 1240 N N . GLY A 1 161 ? 33.053 29.271 -30.389 1.00 37.84 161 GLY A N 1
ATOM 1241 C CA . GLY A 1 161 ? 32.735 30.137 -31.518 1.00 37.84 161 GLY A CA 1
ATOM 1242 C C . GLY A 1 161 ? 33.683 29.908 -32.695 1.00 37.84 161 GLY A C 1
ATOM 1243 O O . GLY A 1 161 ? 34.779 29.375 -32.531 1.00 37.84 161 GLY A O 1
ATOM 1244 N N . GLY A 1 162 ? 33.196 30.284 -33.877 1.00 35.28 162 GLY A N 1
ATOM 1245 C CA . GLY A 1 162 ? 33.770 30.003 -35.188 1.00 35.28 162 GLY A CA 1
ATOM 1246 C C . GLY A 1 162 ? 35.187 30.523 -35.419 1.00 35.28 162 GLY A C 1
ATOM 1247 O O . GLY A 1 162 ? 35.649 31.451 -34.769 1.00 35.28 162 GLY A O 1
ATOM 1248 N N . ASP A 1 163 ? 35.868 29.917 -36.389 1.00 42.69 163 ASP A N 1
ATOM 1249 C CA . ASP A 1 163 ? 35.953 30.521 -37.720 1.00 42.69 163 ASP A CA 1
ATOM 1250 C C . ASP A 1 163 ? 36.516 29.517 -38.740 1.00 42.69 163 ASP A C 1
ATOM 1252 O O . ASP A 1 163 ? 37.588 28.933 -38.587 1.00 42.69 163 ASP A O 1
ATOM 1256 N N . SER A 1 164 ? 35.789 29.325 -39.834 1.00 50.28 164 SER A N 1
ATOM 1257 C CA . SER A 1 164 ? 36.381 28.977 -41.125 1.00 50.28 164 SER A CA 1
ATOM 1258 C C . SER A 1 164 ? 35.501 29.574 -42.206 1.00 50.28 164 SER A C 1
ATOM 1260 O O . SER A 1 164 ? 34.315 29.256 -42.290 1.00 50.28 164 SER A O 1
ATOM 1262 N N . PRO A 1 165 ? 36.078 30.450 -43.036 1.00 44.28 165 PRO A N 1
ATOM 1263 C CA . PRO A 1 165 ? 36.051 30.126 -44.453 1.00 44.28 165 PRO A CA 1
ATOM 1264 C C . PRO A 1 165 ? 37.350 30.514 -45.168 1.00 44.28 165 PRO A C 1
ATOM 1266 O O . PRO A 1 165 ? 37.818 31.647 -45.108 1.00 44.28 165 PRO A O 1
ATOM 1269 N N . GLY A 1 166 ? 37.890 29.564 -45.925 1.00 35.12 166 GLY A N 1
ATOM 1270 C CA . GLY A 1 166 ? 38.995 29.792 -46.846 1.00 35.12 166 GLY A CA 1
ATOM 1271 C C . GLY A 1 166 ? 38.967 28.758 -47.959 1.00 35.12 166 GLY A C 1
ATOM 1272 O O . GLY A 1 166 ? 39.684 27.765 -47.907 1.00 35.12 166 GLY A O 1
ATOM 1273 N N . GLN A 1 167 ? 38.103 28.981 -48.950 1.00 47.81 167 GLN A N 1
ATOM 1274 C CA . GLN A 1 167 ? 38.241 28.374 -50.270 1.00 47.81 167 GLN A CA 1
ATOM 1275 C C . GLN A 1 167 ? 39.565 28.840 -50.886 1.00 47.81 167 GLN A C 1
ATOM 1277 O O . GLN A 1 167 ? 39.812 30.040 -50.972 1.00 47.81 167 GLN A O 1
ATOM 1282 N N . SER A 1 168 ? 40.387 27.905 -51.354 1.00 53.16 168 SER A N 1
ATOM 1283 C CA . SER A 1 168 ? 41.281 28.143 -52.483 1.00 53.16 168 SER A CA 1
ATOM 1284 C C . SER A 1 168 ? 41.699 26.812 -53.091 1.00 53.16 168 SER A C 1
ATOM 1286 O O . SER A 1 168 ? 41.947 25.824 -52.402 1.00 53.16 168 SER A O 1
ATOM 1288 N N . GLU A 1 169 ? 41.689 26.813 -54.409 1.00 46.78 169 GLU A N 1
ATOM 1289 C CA . GLU A 1 169 ? 41.869 25.711 -55.332 1.00 46.78 169 GLU A CA 1
ATOM 1290 C C . GLU A 1 169 ? 43.314 25.186 -55.315 1.00 46.78 169 GLU A C 1
ATOM 1292 O O . GLU A 1 169 ? 44.250 25.937 -55.044 1.00 46.78 169 GLU A O 1
ATOM 1297 N N . ASN A 1 170 ? 43.493 23.896 -55.629 1.00 49.66 170 ASN A N 1
ATOM 1298 C CA . ASN A 1 170 ? 44.432 23.400 -56.652 1.00 49.66 170 ASN A CA 1
ATOM 1299 C C . ASN A 1 170 ? 44.661 21.883 -56.519 1.00 49.66 170 ASN A C 1
ATOM 1301 O O . ASN A 1 170 ? 45.370 21.409 -55.634 1.00 49.66 170 ASN A O 1
ATOM 1305 N N . ALA A 1 171 ? 44.119 21.123 -57.473 1.00 56.03 171 ALA A N 1
ATOM 1306 C CA . ALA A 1 171 ? 44.719 19.864 -57.916 1.00 56.03 171 ALA A CA 1
ATOM 1307 C C . ALA A 1 171 ? 45.790 20.196 -58.973 1.00 56.03 171 ALA A C 1
ATOM 1309 O O . ALA A 1 171 ? 45.584 21.126 -59.755 1.00 56.03 171 ALA A O 1
ATOM 1310 N N . PRO A 1 172 ? 46.907 19.448 -59.054 1.00 51.78 172 PRO A N 1
ATOM 1311 C CA . PRO A 1 172 ? 46.991 18.518 -60.185 1.00 51.78 172 PRO A CA 1
ATOM 1312 C C . PRO A 1 172 ? 47.815 17.234 -59.950 1.00 51.78 172 PRO A C 1
ATOM 1314 O O . PRO A 1 172 ? 48.809 17.210 -59.233 1.00 51.78 172 PRO A O 1
ATOM 1317 N N . GLY A 1 173 ? 47.454 16.194 -60.714 1.00 45.41 173 GLY A N 1
ATOM 1318 C CA . GLY A 1 173 ? 48.438 15.394 -61.456 1.00 45.41 173 GLY A CA 1
ATOM 1319 C C . GLY A 1 173 ? 49.011 14.138 -60.796 1.00 45.41 173 GLY A C 1
ATOM 1320 O O . GLY A 1 173 ? 50.156 14.125 -60.361 1.00 45.41 173 GLY A O 1
ATOM 1321 N N . LYS A 1 174 ? 48.280 13.017 -60.880 1.00 49.62 174 LYS A N 1
ATOM 1322 C CA . LYS A 1 174 ? 48.899 11.680 -60.940 1.00 49.62 174 LYS A CA 1
ATOM 1323 C C . LYS A 1 174 ? 49.506 11.490 -62.333 1.00 49.62 174 LYS A C 1
ATOM 1325 O O . LYS A 1 174 ? 48.753 11.459 -63.303 1.00 49.62 174 LYS A O 1
ATOM 1330 N N . ASN A 1 175 ? 50.820 11.299 -62.427 1.00 52.47 175 ASN A N 1
ATOM 1331 C CA . ASN A 1 175 ? 51.439 10.710 -63.613 1.00 52.47 175 ASN A CA 1
ATOM 1332 C C . ASN A 1 175 ? 51.722 9.221 -63.354 1.00 52.47 175 ASN A C 1
ATOM 1334 O O . ASN A 1 175 ? 52.339 8.866 -62.351 1.00 52.47 175 ASN A O 1
ATOM 1338 N N . LYS A 1 176 ? 51.219 8.371 -64.254 1.00 49.53 176 LYS A N 1
ATOM 1339 C CA . LYS A 1 176 ? 51.607 6.972 -64.432 1.00 49.53 176 LYS A CA 1
ATOM 1340 C C . LYS A 1 176 ? 52.537 6.917 -65.646 1.00 49.53 176 LYS A C 1
ATOM 1342 O O . LYS A 1 176 ? 52.050 7.094 -66.760 1.00 49.53 176 LYS A O 1
ATOM 1347 N N . ASN A 1 177 ? 53.818 6.659 -65.410 1.00 52.66 177 ASN A N 1
ATOM 1348 C CA . ASN A 1 177 ? 54.667 5.686 -66.113 1.00 52.66 177 ASN A CA 1
ATOM 1349 C C . ASN A 1 177 ? 56.089 5.776 -65.567 1.00 52.66 177 ASN A C 1
ATOM 1351 O O . ASN A 1 177 ? 56.622 6.906 -65.529 1.00 52.66 177 ASN A O 1
#

pLDDT: mean 78.45, std 23.0, range [28.16, 98.38]

Organism: NCBI:txid1286635

Secondary structure (DSSP, 8-state):
--------PPPHHHHHHHHHHHHHHHHHHHHHHHHHHHHHHHHHHHHHHHHHHHHHHHHHHHHHHTTPPP-HHHHHHHH-TT-S-TT-EEEEEEETTEEEEEETTEEEEEEEEPP-SSS--EEEE----S--------------------------PPP------------------